Protein AF-A0A9Q0SHQ9-F1 (afdb_monomer_lite)

Structure (mmCIF, N/CA/C/O backbone):
data_AF-A0A9Q0SHQ9-F1
#
_entry.id   AF-A0A9Q0SHQ9-F1
#
loop_
_atom_site.group_PDB
_atom_site.id
_atom_site.type_symbol
_atom_site.label_atom_id
_atom_site.label_alt_id
_atom_site.label_comp_id
_atom_site.label_asym_id
_atom_site.label_entity_id
_atom_site.label_seq_id
_atom_site.pdbx_PDB_ins_code
_atom_site.Cartn_x
_atom_site.Cartn_y
_atom_site.Cartn_z
_atom_site.occupancy
_atom_site.B_iso_or_equiv
_atom_site.auth_seq_id
_atom_site.auth_comp_id
_atom_site.auth_asym_id
_atom_site.auth_atom_id
_atom_site.pdbx_PDB_model_num
ATOM 1 N N . MET A 1 1 ? -1.052 -16.661 -34.663 1.00 42.47 1 MET A N 1
ATOM 2 C CA . MET A 1 1 ? 0.043 -17.314 -33.917 1.00 42.47 1 MET A CA 1
ATOM 3 C C . MET A 1 1 ? 1.342 -16.756 -34.485 1.00 42.47 1 MET A C 1
ATOM 5 O O . MET A 1 1 ? 1.821 -17.256 -35.489 1.00 42.47 1 MET A O 1
ATOM 9 N N . TRP A 1 2 ? 1.817 -15.625 -33.961 1.00 35.19 2 TRP A N 1
ATOM 10 C CA . TRP A 1 2 ? 3.004 -14.950 -34.497 1.00 35.19 2 TRP A CA 1
ATOM 11 C C . TRP A 1 2 ? 4.213 -15.371 -33.668 1.00 35.19 2 TRP A C 1
ATOM 13 O O . TRP A 1 2 ? 4.346 -14.979 -32.512 1.00 35.19 2 TRP A O 1
ATOM 23 N N . TRP A 1 3 ? 5.040 -16.235 -34.251 1.00 45.34 3 TRP A N 1
ATOM 24 C CA . TRP A 1 3 ? 6.359 -16.566 -33.733 1.00 45.34 3 TRP A CA 1
ATOM 25 C C . TRP A 1 3 ? 7.258 -15.348 -33.944 1.00 45.34 3 TRP A C 1
ATOM 27 O O . TRP A 1 3 ? 7.471 -14.916 -35.074 1.00 45.34 3 TRP A O 1
ATOM 37 N N . ILE A 1 4 ? 7.760 -14.767 -32.860 1.00 57.69 4 ILE A N 1
ATOM 38 C CA . ILE A 1 4 ? 8.858 -13.802 -32.925 1.00 57.69 4 ILE A CA 1
ATOM 39 C C . ILE A 1 4 ? 10.129 -14.568 -33.298 1.00 57.69 4 ILE A C 1
ATOM 41 O O . ILE A 1 4 ? 10.722 -15.245 -32.461 1.00 57.69 4 ILE A O 1
ATOM 45 N N . SER A 1 5 ? 10.522 -14.482 -34.569 1.00 51.66 5 SER A N 1
ATOM 46 C CA . SER A 1 5 ? 11.862 -14.855 -35.018 1.00 51.66 5 SER A CA 1
ATOM 47 C C . SER A 1 5 ? 12.892 -14.025 -34.252 1.00 51.66 5 SER A C 1
ATOM 49 O O . SER A 1 5 ? 12.899 -12.797 -34.353 1.00 51.66 5 SER A O 1
ATOM 51 N N . LEU A 1 6 ? 13.773 -14.691 -33.502 1.00 49.12 6 LEU A N 1
ATOM 52 C CA . LEU A 1 6 ? 15.046 -14.119 -33.066 1.00 49.12 6 LEU A CA 1
ATOM 53 C C . LEU A 1 6 ? 15.976 -14.047 -34.286 1.00 49.12 6 LEU A C 1
ATOM 55 O O . LEU A 1 6 ? 16.876 -14.867 -34.439 1.00 49.12 6 LEU A O 1
ATOM 59 N N . ASP A 1 7 ? 15.731 -13.092 -35.179 1.00 48.56 7 ASP A N 1
ATOM 60 C CA . ASP A 1 7 ? 16.744 -12.685 -36.149 1.00 48.56 7 ASP A CA 1
ATOM 61 C C . ASP A 1 7 ? 17.683 -11.665 -35.482 1.00 48.56 7 ASP A C 1
ATOM 63 O O . ASP A 1 7 ? 17.258 -10.846 -34.661 1.00 48.56 7 ASP A O 1
ATOM 67 N N . SER A 1 8 ? 18.980 -11.771 -35.76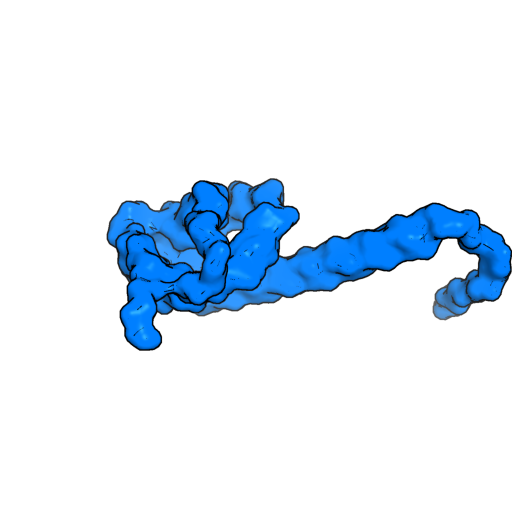4 1.00 50.03 8 SER A N 1
ATOM 68 C CA . SER A 1 8 ? 20.110 -11.250 -34.981 1.00 50.03 8 SER A CA 1
ATOM 69 C C . SER A 1 8 ? 20.325 -9.733 -35.065 1.00 50.03 8 SER A C 1
ATOM 71 O O . SER A 1 8 ? 21.462 -9.264 -35.093 1.00 50.03 8 SER A O 1
ATOM 73 N N . THR A 1 9 ? 19.253 -8.945 -35.090 1.00 60.59 9 THR A N 1
ATOM 74 C CA . THR A 1 9 ? 19.313 -7.488 -35.271 1.00 60.59 9 THR A CA 1
ATOM 75 C C . THR A 1 9 ? 18.601 -6.761 -34.132 1.00 60.59 9 THR A C 1
ATOM 77 O O . THR A 1 9 ? 17.826 -5.833 -34.342 1.00 60.59 9 THR A O 1
ATOM 80 N N . PHE A 1 10 ? 18.846 -7.175 -32.889 1.00 54.88 10 PHE A N 1
ATOM 81 C CA . PHE A 1 10 ? 18.519 -6.337 -31.737 1.00 54.88 10 PHE A CA 1
ATOM 82 C C . PHE A 1 10 ? 19.748 -5.482 -31.394 1.00 54.88 10 PHE A C 1
ATOM 84 O O . PHE A 1 10 ? 20.768 -6.041 -30.988 1.00 54.88 10 PHE A O 1
ATOM 91 N N . PRO A 1 11 ? 19.696 -4.142 -31.552 1.00 58.75 11 PRO A N 1
ATOM 92 C CA . PRO A 1 11 ? 20.787 -3.275 -31.135 1.00 58.75 11 PRO A CA 1
ATOM 93 C C . PRO A 1 11 ? 21.108 -3.498 -29.650 1.00 58.75 11 PRO A C 1
ATOM 95 O O . PRO A 1 11 ? 20.192 -3.754 -28.860 1.00 58.75 11 PRO A O 1
ATOM 98 N N . PRO A 1 12 ? 22.379 -3.349 -29.233 1.00 60.31 12 PRO A N 1
ATOM 99 C CA . PRO A 1 12 ? 22.854 -3.721 -27.894 1.00 60.31 12 PRO A CA 1
ATOM 100 C C . PRO A 1 12 ? 22.143 -2.993 -26.737 1.00 60.31 12 PRO A C 1
ATOM 102 O O . PRO A 1 12 ? 22.243 -3.417 -25.590 1.00 60.31 12 PRO A O 1
ATOM 105 N N . LEU A 1 13 ? 21.385 -1.930 -27.027 1.00 57.50 13 LEU A N 1
ATOM 106 C CA . LEU A 1 13 ? 20.595 -1.163 -26.059 1.00 57.50 13 LEU A CA 1
ATOM 107 C C . LEU A 1 13 ? 19.154 -1.673 -25.872 1.00 57.50 13 LEU A C 1
ATOM 109 O O . LEU A 1 13 ? 18.532 -1.363 -24.857 1.00 57.50 13 LEU A O 1
ATOM 113 N N . ILE A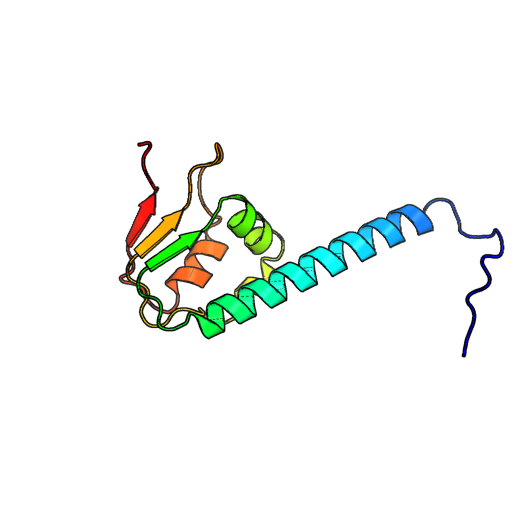 1 14 ? 18.614 -2.479 -26.795 1.00 66.75 14 ILE A N 1
ATOM 114 C CA . ILE A 1 14 ? 17.232 -2.974 -26.681 1.00 66.75 14 ILE A CA 1
ATOM 115 C C . ILE A 1 14 ? 17.121 -4.050 -25.601 1.00 66.75 14 ILE A C 1
ATOM 117 O O . ILE A 1 14 ? 16.181 -4.016 -24.814 1.00 66.75 14 ILE A O 1
ATOM 121 N N . LEU A 1 15 ? 18.096 -4.957 -25.491 1.00 62.47 15 LEU A N 1
ATOM 122 C CA . LEU A 1 15 ? 18.122 -5.975 -24.434 1.00 62.47 15 LEU A CA 1
ATOM 123 C C . LEU A 1 15 ? 18.102 -5.391 -23.008 1.00 62.47 15 LEU A C 1
ATOM 125 O O . LEU A 1 15 ? 17.240 -5.803 -22.229 1.00 62.47 15 LEU A O 1
ATOM 129 N N . PRO A 1 16 ? 18.968 -4.429 -22.630 1.00 65.44 16 PRO A N 1
ATOM 130 C CA . PRO A 1 16 ? 18.913 -3.833 -21.298 1.00 65.44 16 PRO A CA 1
ATOM 131 C C . PRO A 1 16 ? 17.632 -3.022 -21.077 1.00 65.44 16 PRO A C 1
ATOM 133 O O . PRO A 1 16 ? 17.076 -3.079 -19.983 1.00 65.44 16 PRO A O 1
ATOM 136 N N . MET A 1 17 ? 17.099 -2.340 -22.100 1.00 61.47 17 MET A N 1
ATOM 137 C CA . MET A 1 17 ? 15.790 -1.680 -22.004 1.00 61.47 17 MET A CA 1
ATOM 138 C C . MET A 1 17 ? 14.651 -2.680 -21.774 1.00 61.47 17 MET A C 1
ATOM 140 O O . MET A 1 17 ? 13.776 -2.428 -20.949 1.00 61.47 17 MET A O 1
ATOM 144 N N . PHE A 1 18 ? 14.674 -3.829 -22.450 1.00 59.50 18 PHE A N 1
ATOM 145 C CA . PHE A 1 18 ? 13.661 -4.871 -22.314 1.00 59.50 18 PHE A CA 1
ATOM 146 C C . PHE A 1 18 ? 13.751 -5.571 -20.953 1.00 59.50 18 PHE A C 1
ATOM 148 O O . PHE A 1 18 ? 12.739 -5.744 -20.279 1.00 59.50 18 PHE A O 1
ATOM 155 N N . MET A 1 19 ? 14.961 -5.887 -20.481 1.00 63.06 19 MET A N 1
ATOM 156 C CA . MET A 1 19 ? 15.193 -6.418 -19.131 1.00 63.06 19 MET A CA 1
ATOM 157 C C . MET A 1 19 ? 14.769 -5.417 -18.047 1.00 63.06 19 MET A C 1
ATOM 159 O O . MET A 1 19 ? 14.123 -5.783 -17.059 1.00 63.06 19 MET A O 1
ATOM 163 N N . PHE A 1 20 ? 15.060 -4.130 -18.247 1.00 62.56 20 PHE A N 1
ATOM 164 C CA . PHE A 1 20 ? 14.614 -3.062 -17.357 1.00 62.56 20 PHE A CA 1
ATOM 165 C C . PHE A 1 20 ? 13.084 -2.915 -17.363 1.00 62.56 20 PHE A C 1
ATOM 167 O O . PHE A 1 20 ? 12.473 -2.801 -16.300 1.00 62.56 20 PHE A O 1
ATOM 174 N N . ALA A 1 21 ? 12.440 -3.002 -18.528 1.00 61.22 21 ALA A N 1
ATOM 175 C CA . ALA A 1 21 ? 10.986 -2.981 -18.647 1.00 61.22 21 ALA A CA 1
ATOM 176 C C . ALA A 1 21 ? 10.337 -4.195 -17.959 1.00 61.22 21 ALA A C 1
ATOM 178 O O . ALA A 1 21 ? 9.449 -4.015 -17.130 1.00 61.22 21 ALA A O 1
ATOM 179 N N . LEU A 1 22 ? 10.829 -5.415 -18.202 1.00 62.06 22 LEU A N 1
ATOM 180 C CA . LEU A 1 22 ? 10.331 -6.640 -17.562 1.00 62.06 22 LEU A CA 1
ATOM 181 C C . LEU A 1 22 ? 10.490 -6.612 -16.034 1.00 62.06 22 LEU A C 1
ATOM 183 O O . LEU A 1 22 ? 9.606 -7.070 -15.308 1.00 62.06 22 LEU A O 1
ATOM 187 N N . SER A 1 23 ? 11.596 -6.058 -15.525 1.00 64.38 23 SER A N 1
ATOM 188 C CA . SER A 1 23 ? 11.805 -5.904 -14.077 1.00 64.38 23 SER A CA 1
ATOM 189 C C . SER A 1 23 ? 10.885 -4.848 -13.452 1.00 64.38 23 SER A C 1
ATOM 191 O O . SER A 1 23 ? 10.444 -5.015 -12.312 1.00 64.38 23 SER A O 1
ATOM 193 N N . LYS A 1 24 ? 10.532 -3.782 -14.185 1.00 67.69 24 LYS A N 1
ATOM 194 C CA . LYS A 1 24 ? 9.475 -2.846 -13.773 1.00 67.69 24 LYS A CA 1
ATOM 195 C C . LYS A 1 24 ? 8.101 -3.514 -13.764 1.00 67.69 24 LYS A C 1
ATOM 197 O O . LYS A 1 24 ? 7.376 -3.339 -12.789 1.00 67.69 24 LYS A O 1
ATOM 202 N N . THR A 1 25 ? 7.763 -4.297 -14.790 1.00 72.56 25 THR A N 1
ATOM 203 C CA . THR A 1 25 ? 6.473 -4.999 -14.883 1.00 72.56 25 THR A CA 1
ATOM 204 C C . THR A 1 25 ? 6.280 -5.972 -13.724 1.00 72.56 25 THR A C 1
ATOM 206 O O . THR A 1 25 ? 5.273 -5.880 -13.030 1.00 72.56 25 THR A O 1
ATOM 209 N N . ARG A 1 26 ? 7.284 -6.807 -13.414 1.00 74.50 26 ARG A N 1
ATOM 210 C CA . ARG A 1 26 ? 7.217 -7.721 -12.259 1.00 74.50 26 ARG A CA 1
ATOM 211 C C . ARG A 1 26 ? 7.025 -6.987 -10.933 1.00 74.50 26 ARG A C 1
ATOM 213 O O . ARG A 1 26 ? 6.197 -7.385 -10.122 1.00 74.50 26 ARG A O 1
ATOM 220 N N . ARG A 1 27 ? 7.750 -5.885 -10.707 1.00 72.88 27 ARG A N 1
ATOM 221 C CA . ARG A 1 27 ? 7.576 -5.077 -9.486 1.00 72.88 27 ARG A CA 1
ATOM 222 C C . ARG A 1 27 ? 6.197 -4.425 -9.409 1.00 72.88 27 ARG A C 1
ATOM 224 O O . ARG A 1 27 ? 5.645 -4.325 -8.319 1.00 72.88 27 ARG A O 1
ATOM 231 N N . LYS A 1 28 ? 5.628 -4.025 -10.549 1.00 80.81 28 LYS A N 1
ATOM 232 C CA . LYS A 1 28 ? 4.267 -3.485 -10.629 1.00 80.81 28 LYS A CA 1
ATOM 233 C C . LYS A 1 28 ? 3.212 -4.548 -10.306 1.00 80.81 28 LYS A C 1
ATOM 235 O O . LYS A 1 28 ? 2.256 -4.241 -9.606 1.00 80.81 28 LYS A O 1
ATOM 240 N N . GLU A 1 29 ? 3.383 -5.784 -10.767 1.00 82.56 29 GLU A N 1
ATOM 241 C CA . GLU A 1 29 ? 2.490 -6.901 -10.421 1.00 82.56 29 GLU A CA 1
ATOM 242 C C . GLU A 1 29 ? 2.527 -7.211 -8.922 1.00 82.56 29 GLU A C 1
ATOM 244 O O . GLU A 1 29 ? 1.475 -7.316 -8.294 1.00 82.56 29 GLU A O 1
ATOM 249 N N . VAL A 1 30 ? 3.727 -7.273 -8.330 1.00 81.19 30 VAL A N 1
ATOM 250 C CA . VAL A 1 30 ? 3.891 -7.442 -6.877 1.00 81.19 30 VAL A CA 1
ATOM 251 C C . VAL A 1 30 ? 3.216 -6.298 -6.128 1.00 81.19 30 VAL A C 1
ATOM 253 O O . VAL A 1 30 ? 2.460 -6.553 -5.197 1.00 81.19 30 VAL A O 1
ATOM 256 N N . TYR A 1 31 ? 3.429 -5.053 -6.563 1.00 84.31 31 TYR A N 1
ATOM 257 C CA . TYR A 1 31 ? 2.783 -3.873 -5.990 1.00 84.31 31 TYR A CA 1
ATOM 258 C C . TYR A 1 31 ? 1.250 -3.988 -6.025 1.00 84.31 31 TYR A C 1
ATOM 260 O O . TYR A 1 31 ? 0.606 -3.865 -4.988 1.00 84.31 31 TYR A O 1
ATOM 268 N N . LEU A 1 32 ? 0.658 -4.292 -7.185 1.00 84.19 32 LEU A N 1
ATOM 269 C CA . LEU A 1 32 ? -0.796 -4.435 -7.331 1.00 84.19 32 LEU A CA 1
ATOM 270 C C . LEU A 1 32 ? -1.356 -5.575 -6.472 1.00 84.19 32 LEU A C 1
ATOM 272 O O . LEU A 1 32 ? -2.400 -5.411 -5.840 1.00 84.19 32 LEU A O 1
ATOM 276 N N . GLY A 1 33 ? -0.652 -6.709 -6.407 1.00 86.25 33 GLY A N 1
ATOM 277 C CA . GLY A 1 33 ? -1.013 -7.819 -5.527 1.00 86.25 33 GLY A CA 1
ATOM 278 C C . GLY A 1 33 ? -1.018 -7.408 -4.055 1.00 86.25 33 GLY A C 1
ATOM 279 O O . GLY A 1 33 ? -1.938 -7.757 -3.315 1.00 86.25 33 GLY A O 1
ATOM 280 N N . LEU A 1 34 ? -0.044 -6.594 -3.649 1.00 84.31 34 LEU A N 1
ATOM 281 C CA . LEU A 1 34 ? 0.078 -6.082 -2.289 1.00 84.31 34 LEU A CA 1
ATOM 282 C C . LEU A 1 34 ? -1.061 -5.117 -1.929 1.00 84.31 34 LEU A C 1
ATOM 284 O O . LEU A 1 34 ? -1.667 -5.243 -0.867 1.00 84.31 34 LEU A O 1
ATOM 288 N N . ILE A 1 35 ? -1.412 -4.207 -2.841 1.00 84.50 35 ILE A N 1
ATOM 289 C CA . ILE A 1 35 ? -2.562 -3.303 -2.687 1.00 84.50 35 ILE A CA 1
ATOM 290 C C . ILE A 1 35 ? -3.861 -4.104 -2.562 1.00 84.50 35 ILE A C 1
ATOM 292 O O . ILE A 1 35 ? -4.679 -3.824 -1.686 1.00 84.50 35 ILE A O 1
ATOM 296 N N . ASN A 1 36 ? -4.048 -5.130 -3.395 1.00 85.56 36 ASN A N 1
ATOM 297 C CA . ASN A 1 36 ? -5.234 -5.980 -3.333 1.00 85.56 36 ASN A CA 1
ATOM 298 C C . ASN A 1 36 ? -5.317 -6.756 -2.006 1.00 85.56 36 ASN A C 1
ATOM 300 O O . ASN A 1 36 ? -6.381 -6.832 -1.392 1.00 85.56 36 ASN A O 1
ATOM 304 N N . MET A 1 37 ? -4.182 -7.264 -1.515 1.00 85.44 37 MET A N 1
ATOM 305 C CA . MET A 1 37 ? -4.090 -7.885 -0.194 1.00 85.44 37 MET A CA 1
ATOM 306 C C . MET A 1 37 ? -4.462 -6.894 0.917 1.00 85.44 37 MET A C 1
ATOM 308 O O . MET A 1 37 ? -5.251 -7.238 1.793 1.00 85.44 37 MET A O 1
ATOM 312 N N . PHE A 1 38 ? -3.972 -5.652 0.871 1.00 85.00 38 PHE A N 1
ATOM 313 C CA . PHE A 1 38 ? -4.340 -4.627 1.853 1.00 85.00 38 PHE A CA 1
ATOM 314 C C . PHE A 1 38 ? -5.822 -4.260 1.806 1.00 85.00 38 PHE A C 1
ATOM 316 O O . PHE A 1 38 ? -6.438 -4.133 2.861 1.00 85.00 38 PHE A O 1
ATOM 323 N N . LYS A 1 39 ? -6.419 -4.159 0.612 1.00 84.00 39 LYS A N 1
ATOM 324 C CA . LYS A 1 39 ? -7.870 -3.964 0.452 1.00 84.00 39 LYS A CA 1
ATOM 325 C C . LYS A 1 39 ? -8.657 -5.109 1.098 1.00 84.00 39 LYS A C 1
ATOM 327 O O . LYS A 1 39 ? -9.618 -4.856 1.823 1.00 84.00 39 LYS A O 1
ATOM 332 N N . GLY A 1 40 ? -8.220 -6.355 0.902 1.00 82.69 40 GLY A N 1
ATOM 333 C CA . GLY A 1 40 ? -8.789 -7.525 1.582 1.00 82.69 40 GLY A CA 1
ATOM 334 C C . GLY A 1 40 ? -8.632 -7.470 3.108 1.00 82.69 40 GLY A C 1
ATOM 335 O O . GLY A 1 40 ? -9.532 -7.861 3.847 1.00 82.69 40 GLY A O 1
ATOM 336 N N . LEU A 1 41 ? -7.523 -6.904 3.585 1.00 82.38 41 LEU A N 1
ATOM 337 C CA . LEU A 1 41 ? -7.230 -6.662 4.998 1.00 82.38 41 LEU A CA 1
ATOM 338 C C . LEU A 1 41 ? -7.820 -5.346 5.530 1.00 82.38 41 LEU A C 1
ATOM 340 O O . LEU A 1 41 ? -7.442 -4.918 6.616 1.00 82.38 41 LEU A O 1
ATOM 344 N N . GLY A 1 42 ? -8.760 -4.698 4.837 1.00 81.44 42 GLY A N 1
ATOM 345 C CA . GLY A 1 42 ? -9.222 -3.354 5.208 1.00 81.44 42 GLY A CA 1
ATOM 346 C C . GLY A 1 42 ? -9.863 -3.223 6.601 1.00 81.44 42 GLY A C 1
ATOM 347 O O . GLY A 1 42 ? -9.971 -2.116 7.130 1.00 81.44 42 GLY A O 1
ATOM 348 N N . ASN A 1 43 ? -10.244 -4.342 7.227 1.00 81.88 43 ASN A N 1
ATOM 349 C CA . ASN A 1 43 ? -10.740 -4.409 8.609 1.00 81.88 43 ASN A CA 1
ATOM 350 C C . ASN A 1 43 ? -9.660 -4.757 9.652 1.00 81.88 43 ASN A C 1
ATOM 352 O O . ASN A 1 43 ? -9.982 -4.891 10.836 1.00 81.88 43 ASN A O 1
ATOM 356 N N . ALA A 1 44 ? -8.405 -4.934 9.237 1.00 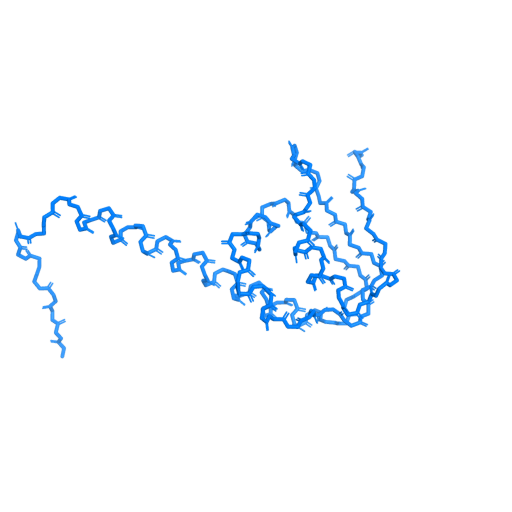80.88 44 ALA A N 1
ATOM 357 C CA . ALA A 1 44 ? -7.295 -5.217 10.134 1.00 80.88 44 ALA A CA 1
ATOM 358 C C . ALA A 1 44 ? -7.075 -4.046 11.100 1.00 80.88 44 ALA A C 1
ATOM 360 O O . ALA A 1 44 ? -7.105 -2.879 10.711 1.00 80.88 44 ALA A O 1
ATOM 361 N N . GLN A 1 45 ? -6.856 -4.376 12.373 1.00 80.56 45 GLN A N 1
ATOM 362 C CA . GLN A 1 45 ? -6.579 -3.391 13.424 1.00 80.56 45 GLN A CA 1
ATOM 363 C C . GLN A 1 45 ? -5.080 -3.194 13.654 1.00 80.56 45 GLN A C 1
ATOM 365 O O . GLN A 1 45 ? -4.665 -2.135 14.114 1.00 80.56 45 GLN A O 1
ATOM 370 N N . SER A 1 46 ? -4.272 -4.202 13.334 1.00 78.69 46 SER A N 1
ATOM 371 C CA . SER A 1 46 ? -2.819 -4.143 13.430 1.00 78.69 46 SER A CA 1
ATOM 372 C C . SER A 1 46 ? -2.213 -4.771 12.186 1.00 78.69 46 SER A C 1
ATOM 374 O O . SER A 1 46 ? -2.655 -5.842 11.760 1.00 78.69 46 SER A O 1
ATOM 376 N N . VAL A 1 47 ? -1.233 -4.097 11.593 1.00 78.19 47 VAL A N 1
ATOM 377 C CA . VAL A 1 47 ? -0.487 -4.606 10.442 1.00 78.19 47 VAL A CA 1
ATOM 378 C C . VAL A 1 47 ? 0.994 -4.436 10.716 1.00 78.19 47 VAL A C 1
ATOM 380 O O . VAL A 1 47 ? 1.457 -3.342 11.035 1.00 78.19 47 VAL A O 1
ATOM 383 N N . LYS A 1 48 ? 1.738 -5.531 10.563 1.00 81.88 48 LYS A N 1
ATOM 384 C CA . LYS A 1 48 ? 3.196 -5.527 10.602 1.00 81.88 48 LYS A CA 1
ATOM 385 C C . LYS A 1 48 ? 3.728 -5.572 9.174 1.00 81.88 48 LYS A C 1
ATOM 387 O O . LYS A 1 48 ? 3.437 -6.511 8.437 1.00 81.88 48 LYS A O 1
ATOM 392 N N . LEU A 1 49 ? 4.480 -4.551 8.783 1.00 78.94 49 LEU A N 1
ATOM 393 C CA . LEU A 1 49 ? 5.088 -4.421 7.465 1.00 78.94 49 LEU A CA 1
ATOM 394 C C . LEU A 1 49 ? 6.596 -4.588 7.558 1.00 78.94 49 LEU A C 1
ATOM 396 O O . LEU A 1 49 ? 7.240 -4.053 8.457 1.00 78.94 49 LEU A O 1
ATOM 400 N N . HIS A 1 50 ? 7.155 -5.315 6.598 1.00 80.50 50 HIS A N 1
ATOM 401 C CA . HIS A 1 50 ? 8.595 -5.461 6.458 1.00 80.50 50 HIS A CA 1
ATOM 402 C C . HIS A 1 50 ? 9.199 -4.255 5.727 1.00 80.50 50 HIS A C 1
ATOM 404 O O . HIS A 1 50 ? 8.519 -3.621 4.913 1.00 80.50 50 HIS A O 1
ATOM 410 N N . SER A 1 51 ? 10.481 -3.969 5.961 1.00 74.94 51 SER A N 1
ATOM 411 C CA . SER A 1 51 ? 11.200 -2.876 5.288 1.00 74.94 51 SER A CA 1
ATOM 412 C C . SER A 1 51 ? 11.114 -2.998 3.757 1.00 74.94 51 SER A C 1
ATOM 414 O O . SER A 1 51 ? 10.786 -2.044 3.056 1.00 74.94 51 SER A O 1
ATOM 416 N N . GLN A 1 52 ? 11.283 -4.218 3.242 1.00 78.00 52 GLN A N 1
ATOM 417 C CA . GLN A 1 52 ? 11.204 -4.544 1.819 1.00 78.00 52 GLN A CA 1
ATOM 418 C C . GLN A 1 52 ? 9.820 -4.243 1.238 1.00 78.00 52 GLN A C 1
ATOM 420 O O . GLN A 1 52 ? 9.703 -3.757 0.115 1.00 78.00 52 GLN A O 1
ATOM 425 N N . THR A 1 53 ? 8.760 -4.498 2.007 1.00 78.75 53 THR A N 1
ATOM 426 C CA . THR A 1 53 ? 7.392 -4.173 1.601 1.00 78.75 53 THR A CA 1
ATOM 427 C C . THR A 1 53 ? 7.250 -2.666 1.418 1.00 78.75 53 THR A C 1
ATOM 429 O O . THR A 1 53 ? 6.748 -2.205 0.397 1.00 78.75 53 THR A O 1
ATOM 432 N N . ILE A 1 54 ? 7.765 -1.889 2.368 1.00 80.06 54 ILE A N 1
ATOM 433 C CA . ILE A 1 54 ? 7.741 -0.426 2.328 1.00 80.06 54 ILE A CA 1
ATOM 434 C C . ILE A 1 54 ? 8.557 0.115 1.148 1.00 80.06 54 ILE A C 1
ATOM 436 O O . ILE A 1 54 ? 8.105 1.044 0.482 1.00 80.06 54 ILE A O 1
ATOM 440 N N . GLU A 1 55 ? 9.707 -0.484 0.829 1.00 80.88 55 GLU A N 1
ATOM 441 C CA . GLU A 1 55 ? 10.499 -0.121 -0.354 1.00 80.88 55 GLU A CA 1
ATOM 442 C C . GLU A 1 55 ? 9.741 -0.371 -1.667 1.00 80.88 55 GLU A C 1
ATOM 444 O O . GLU A 1 55 ? 9.801 0.446 -2.591 1.00 80.88 55 GLU A O 1
ATOM 449 N N . VAL A 1 56 ? 8.992 -1.476 -1.759 1.00 81.06 56 VAL A N 1
ATOM 450 C CA . VAL A 1 56 ? 8.157 -1.775 -2.933 1.00 81.06 56 VAL A CA 1
ATOM 451 C C . VAL A 1 56 ? 7.018 -0.764 -3.066 1.00 81.06 56 VAL A C 1
ATOM 453 O O . VAL A 1 56 ? 6.784 -0.277 -4.173 1.00 81.06 56 VAL A O 1
ATOM 456 N N . LEU A 1 57 ? 6.349 -0.395 -1.967 1.00 79.94 57 LEU A N 1
ATOM 457 C CA . LEU A 1 57 ? 5.335 0.667 -1.991 1.00 79.94 57 LEU A CA 1
ATOM 458 C C . LEU A 1 57 ? 5.940 2.024 -2.384 1.00 79.94 57 LEU A C 1
ATOM 460 O O . LEU A 1 57 ? 5.378 2.725 -3.224 1.00 79.94 57 LEU A O 1
ATOM 464 N N . GLY A 1 58 ? 7.104 2.367 -1.827 1.00 80.56 58 GLY A N 1
ATOM 465 C CA . GLY A 1 58 ? 7.802 3.622 -2.106 1.00 80.56 58 GLY A CA 1
ATOM 466 C C . GLY A 1 58 ? 8.406 3.713 -3.510 1.00 80.56 58 GLY A C 1
ATOM 467 O O . GLY A 1 58 ? 8.734 4.800 -3.977 1.00 80.56 58 GLY A O 1
ATOM 468 N N . SER A 1 59 ? 8.523 2.591 -4.224 1.00 81.00 59 SER A N 1
ATOM 469 C CA . SER A 1 59 ? 9.017 2.563 -5.607 1.00 81.00 59 SER A CA 1
ATOM 470 C C . SER A 1 59 ? 8.011 3.122 -6.624 1.00 81.00 59 SER A C 1
ATOM 472 O O . SER A 1 59 ? 8.396 3.417 -7.758 1.00 81.00 59 SER A O 1
ATOM 474 N N . PHE A 1 60 ? 6.733 3.263 -6.248 1.00 80.75 60 PHE A N 1
ATOM 475 C CA . PHE A 1 60 ? 5.658 3.725 -7.133 1.00 80.75 60 PHE A CA 1
ATOM 476 C C . PHE A 1 60 ? 4.788 4.814 -6.477 1.00 80.75 60 PHE A C 1
ATOM 478 O O . PHE A 1 60 ? 3.581 4.616 -6.317 1.00 80.75 60 PHE A O 1
ATOM 485 N N . PRO A 1 61 ? 5.357 5.989 -6.141 1.00 75.50 61 PRO A N 1
ATOM 486 C CA . PRO A 1 61 ? 4.628 7.045 -5.434 1.00 75.50 61 PRO A CA 1
ATOM 487 C C . PRO A 1 61 ? 3.388 7.515 -6.207 1.00 75.50 61 PRO A C 1
ATOM 489 O O . PRO A 1 61 ? 2.315 7.625 -5.630 1.00 75.50 61 PRO A O 1
ATOM 492 N N . GLY A 1 62 ? 3.487 7.658 -7.534 1.00 79.50 62 GLY A N 1
ATOM 493 C CA . GLY A 1 62 ? 2.355 8.096 -8.361 1.00 79.50 62 GLY A CA 1
ATOM 494 C C . GLY A 1 62 ? 1.196 7.094 -8.461 1.00 79.50 62 GLY A C 1
ATOM 495 O O . GLY A 1 62 ? 0.078 7.505 -8.740 1.00 79.50 62 GLY A O 1
ATOM 496 N N . LEU A 1 63 ? 1.434 5.793 -8.234 1.00 77.94 63 LEU A N 1
ATOM 497 C CA . LEU A 1 63 ? 0.343 4.809 -8.130 1.00 77.94 63 LEU A CA 1
ATOM 498 C C . LEU A 1 63 ? -0.271 4.819 -6.731 1.00 77.94 63 LEU A C 1
ATOM 500 O O . LEU A 1 63 ? -1.472 4.626 -6.582 1.00 77.94 63 LEU A O 1
ATOM 504 N N . LEU A 1 64 ? 0.562 5.063 -5.720 1.00 80.12 64 LEU A N 1
ATOM 505 C CA . LEU A 1 64 ? 0.153 5.062 -4.326 1.00 80.12 64 LEU A CA 1
ATOM 506 C C . LEU A 1 64 ? -0.736 6.260 -3.986 1.00 80.12 64 LEU A C 1
ATOM 508 O O . LEU A 1 64 ? -1.727 6.102 -3.288 1.00 80.12 64 LEU A O 1
ATOM 512 N N . GLU A 1 65 ? -0.409 7.438 -4.516 1.00 77.06 65 GLU A N 1
ATOM 513 C CA . GLU A 1 65 ? -1.191 8.667 -4.325 1.00 77.06 65 GLU A CA 1
ATOM 514 C C . GLU A 1 65 ? -2.592 8.596 -4.953 1.00 77.06 65 GLU A C 1
ATOM 516 O O . GLU A 1 65 ? -3.499 9.301 -4.517 1.00 77.06 65 GLU A O 1
ATOM 521 N N . GLN A 1 66 ? -2.780 7.748 -5.968 1.00 79.38 66 GLN A N 1
ATOM 522 C CA . GLN A 1 66 ? -4.072 7.548 -6.632 1.00 79.38 66 GLN A CA 1
ATOM 523 C C . GLN A 1 66 ? -4.961 6.526 -5.918 1.00 79.38 66 GLN A C 1
ATOM 525 O O . GLN A 1 66 ? -6.166 6.480 -6.170 1.00 79.38 66 GLN A O 1
ATOM 530 N N . GLU A 1 67 ? -4.386 5.689 -5.056 1.00 79.12 67 GLU A N 1
ATOM 531 C CA . GLU A 1 67 ? -5.119 4.637 -4.366 1.00 79.12 67 GLU A CA 1
ATOM 532 C C . GLU A 1 67 ? -5.630 5.135 -3.004 1.00 79.12 67 GLU A C 1
ATOM 534 O O . GLU A 1 67 ? -4.862 5.677 -2.204 1.00 79.12 67 GLU A O 1
ATOM 539 N N . PRO A 1 68 ? -6.929 4.959 -2.694 1.00 77.50 68 PRO A N 1
ATOM 540 C CA . PRO A 1 68 ? -7.453 5.284 -1.377 1.00 77.50 68 PRO A CA 1
ATOM 541 C C . PRO A 1 68 ? -6.828 4.395 -0.300 1.00 77.50 68 PRO A C 1
ATOM 543 O O . PRO A 1 68 ? -6.499 3.231 -0.540 1.00 77.50 68 PRO A O 1
ATOM 546 N N . SER A 1 69 ? -6.736 4.934 0.917 1.00 79.19 69 SER A N 1
ATOM 547 C CA . SER A 1 69 ? -6.204 4.192 2.058 1.00 79.19 69 SER A CA 1
ATOM 548 C C . SER A 1 69 ? -6.948 2.861 2.249 1.00 79.19 69 SER A C 1
ATOM 550 O O . SER A 1 69 ? -8.183 2.851 2.327 1.00 79.19 69 SER A O 1
ATOM 552 N N . PRO A 1 70 ? -6.230 1.726 2.321 1.00 80.44 70 PRO A N 1
ATOM 553 C CA . PRO A 1 70 ? -6.857 0.414 2.280 1.00 80.44 70 PRO A CA 1
ATOM 554 C C . PRO A 1 70 ? -7.450 0.018 3.635 1.00 80.44 70 PRO A C 1
ATOM 556 O O . PRO A 1 70 ? -8.360 -0.809 3.683 1.00 80.44 70 PRO A O 1
ATOM 559 N N . PHE A 1 71 ? -6.973 0.610 4.734 1.00 81.94 71 PHE A N 1
ATOM 560 C CA . PHE A 1 71 ? -7.380 0.253 6.087 1.00 81.94 71 PHE A CA 1
ATOM 561 C C . PHE A 1 71 ? -8.392 1.247 6.652 1.00 81.94 71 PHE A C 1
ATOM 563 O O . PHE A 1 71 ? -8.141 2.443 6.738 1.00 81.94 71 PHE A O 1
ATOM 570 N N . LYS A 1 72 ? -9.542 0.731 7.090 1.00 78.62 72 LYS A N 1
ATOM 571 C CA . LYS A 1 72 ? -10.634 1.528 7.675 1.00 78.62 72 LYS A CA 1
ATOM 572 C C . LYS A 1 72 ? -10.631 1.521 9.202 1.00 78.62 72 LYS A C 1
ATOM 574 O O . LYS A 1 72 ? -11.315 2.325 9.823 1.00 78.62 72 LYS A O 1
ATOM 579 N N . ARG A 1 73 ? -9.940 0.553 9.817 1.00 76.62 73 ARG A N 1
ATOM 580 C CA . ARG A 1 73 ? -9.944 0.314 11.275 1.00 76.62 73 ARG A CA 1
ATOM 581 C C . ARG A 1 73 ? -8.552 0.060 11.847 1.00 76.62 73 ARG A C 1
ATOM 583 O O . ARG A 1 73 ? -8.442 -0.518 12.930 1.00 76.62 73 ARG A O 1
ATOM 590 N N . LEU A 1 74 ? -7.514 0.475 11.126 1.00 77.38 74 LEU A N 1
ATOM 591 C CA . LEU A 1 74 ? -6.140 0.370 11.591 1.00 77.38 74 LEU A CA 1
ATOM 592 C C . LEU A 1 74 ? -5.983 1.163 12.890 1.00 77.38 74 LEU A C 1
ATOM 594 O O . LEU A 1 74 ? -6.468 2.285 13.011 1.00 77.38 74 LEU A O 1
ATOM 598 N N . LYS A 1 75 ? -5.330 0.554 13.871 1.00 77.56 75 LYS A N 1
ATOM 599 C CA . LYS A 1 75 ? -4.972 1.171 15.152 1.00 77.56 75 LYS A CA 1
ATOM 600 C C . LYS A 1 75 ? -3.469 1.190 15.355 1.00 77.56 75 LYS A C 1
ATOM 602 O O . LYS A 1 75 ? -2.966 2.116 15.969 1.00 77.56 75 LYS A O 1
ATOM 607 N N . SER A 1 76 ? -2.771 0.174 14.851 1.00 73.56 76 SER A N 1
ATOM 608 C CA . SER A 1 76 ? -1.320 0.075 14.953 1.00 73.56 76 SER A CA 1
ATOM 609 C C . SER A 1 76 ? -0.710 -0.338 13.620 1.00 73.56 76 SER A C 1
ATOM 611 O O . SER A 1 76 ? -1.172 -1.282 12.971 1.00 73.56 76 SER A O 1
ATOM 613 N N . VAL A 1 77 ? 0.339 0.373 13.219 1.00 75.19 77 VAL A N 1
ATOM 614 C CA . VAL A 1 77 ? 1.231 -0.047 12.137 1.00 75.19 77 VAL A CA 1
ATOM 615 C C . VAL A 1 77 ? 2.590 -0.311 12.742 1.00 75.19 77 VAL A C 1
ATOM 617 O O . VAL A 1 77 ? 3.219 0.599 13.280 1.00 75.19 77 VAL A O 1
ATOM 620 N N . GLN A 1 78 ? 3.037 -1.557 12.628 1.00 77.06 78 GLN A N 1
ATOM 621 C CA . GLN A 1 78 ? 4.376 -1.949 13.026 1.00 77.06 78 GLN A CA 1
ATOM 622 C C . GLN A 1 78 ? 5.270 -2.047 11.807 1.00 77.06 78 GLN A C 1
ATOM 624 O O . GLN A 1 78 ? 4.979 -2.790 10.873 1.00 77.06 78 GLN A O 1
ATOM 629 N N . VAL A 1 79 ? 6.380 -1.323 11.825 1.00 71.06 79 VAL A N 1
ATOM 630 C CA . VAL A 1 79 ? 7.420 -1.465 10.807 1.00 71.06 79 VAL A CA 1
ATOM 631 C C . VAL A 1 79 ? 8.520 -2.339 11.389 1.00 71.06 79 VAL A C 1
ATOM 633 O O . VAL A 1 79 ? 9.062 -2.029 12.449 1.00 71.06 79 VAL A O 1
ATOM 636 N N . ALA A 1 80 ? 8.804 -3.462 10.728 1.00 68.44 80 ALA A N 1
ATOM 637 C CA . ALA A 1 80 ? 9.896 -4.340 11.116 1.00 68.44 80 ALA A CA 1
ATOM 638 C C . ALA A 1 80 ? 11.238 -3.615 10.902 1.00 68.44 80 ALA A C 1
ATOM 640 O O . ALA A 1 80 ? 11.429 -3.004 9.843 1.00 68.44 80 ALA A O 1
ATOM 641 N N . PRO A 1 81 ? 12.155 -3.674 11.880 1.00 59.25 81 PRO A N 1
ATOM 642 C CA . PRO A 1 81 ? 13.451 -3.033 11.777 1.00 59.25 81 PRO A CA 1
ATOM 643 C C . PRO A 1 81 ? 14.366 -3.882 10.893 1.00 59.25 81 PRO A C 1
ATOM 645 O O . PRO A 1 81 ? 14.970 -4.840 11.356 1.00 59.25 81 PRO A O 1
ATOM 648 N N . ASP A 1 82 ? 14.526 -3.506 9.630 1.00 56.56 82 ASP A N 1
ATOM 649 C CA . ASP A 1 82 ? 15.777 -3.807 8.932 1.00 56.56 82 ASP A CA 1
ATOM 650 C C . ASP A 1 82 ? 16.485 -2.487 8.725 1.00 56.56 82 ASP A C 1
ATOM 652 O O . ASP A 1 82 ? 15.994 -1.717 7.914 1.00 56.56 82 ASP A O 1
ATOM 656 N N . ASN A 1 83 ? 17.573 -2.234 9.464 1.00 55.72 83 ASN A N 1
ATOM 657 C CA . ASN A 1 83 ? 18.704 -1.307 9.229 1.00 55.72 83 ASN A CA 1
ATOM 658 C C . ASN A 1 83 ? 18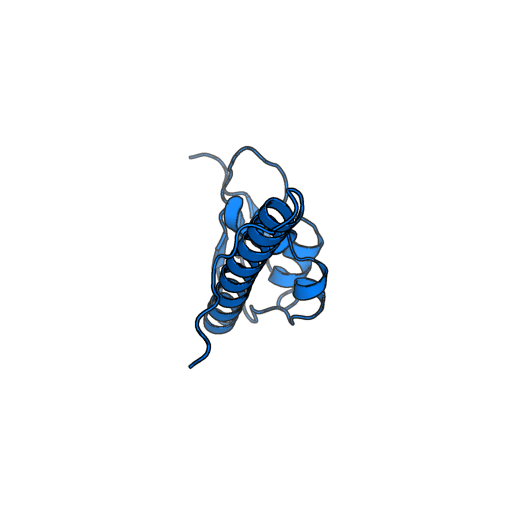.516 0.006 8.417 1.00 55.72 83 ASN A C 1
ATOM 660 O O . ASN A 1 83 ? 19.496 0.642 8.031 1.00 55.72 83 ASN A O 1
ATOM 664 N N . LYS A 1 84 ? 17.291 0.452 8.159 1.00 54.12 84 LYS A N 1
ATOM 665 C CA . LYS A 1 84 ? 16.903 1.582 7.330 1.00 54.12 84 LYS A CA 1
ATOM 666 C C . LYS A 1 84 ? 15.802 2.344 8.053 1.00 54.12 84 LYS A C 1
ATOM 668 O O . LYS A 1 84 ? 14.776 1.762 8.413 1.00 54.12 84 LYS A O 1
ATOM 673 N N . PRO A 1 85 ? 16.011 3.646 8.274 1.00 56.06 85 PRO A N 1
ATOM 674 C CA . PRO A 1 85 ? 15.079 4.449 9.025 1.00 56.06 85 PRO A CA 1
ATOM 675 C C . PRO A 1 85 ? 13.940 4.899 8.112 1.00 56.06 85 PRO A C 1
ATOM 677 O O . PRO A 1 85 ? 14.165 5.325 6.982 1.00 56.06 85 PRO A O 1
ATOM 680 N N . LEU A 1 86 ? 12.738 4.879 8.682 1.00 61.38 86 LEU A N 1
ATOM 681 C CA . LEU A 1 86 ? 11.527 5.539 8.205 1.00 61.38 86 LEU A CA 1
ATOM 682 C C . LEU A 1 86 ? 10.911 5.009 6.903 1.00 61.38 86 LEU A C 1
ATOM 684 O O . LEU A 1 86 ? 11.471 5.082 5.811 1.00 61.38 86 LEU A O 1
ATOM 688 N N . ALA A 1 87 ? 9.646 4.600 7.016 1.00 66.69 87 ALA A N 1
ATOM 689 C CA . ALA A 1 87 ? 8.791 4.520 5.848 1.00 66.69 87 ALA A CA 1
ATOM 690 C C . ALA A 1 87 ? 8.669 5.912 5.206 1.00 66.69 87 ALA A C 1
ATOM 692 O O . ALA A 1 87 ? 8.514 6.899 5.934 1.00 66.69 87 ALA A O 1
ATOM 693 N N . PRO A 1 88 ? 8.707 6.019 3.867 1.00 73.00 88 PRO A N 1
ATOM 694 C CA . PRO A 1 88 ? 8.506 7.294 3.203 1.00 73.00 88 PRO A CA 1
ATOM 695 C C . PRO A 1 88 ? 7.172 7.936 3.623 1.00 73.00 88 PRO A C 1
ATOM 697 O O . PRO A 1 88 ? 6.180 7.215 3.775 1.00 73.00 88 PRO A O 1
ATOM 700 N N . PRO A 1 89 ? 7.097 9.274 3.751 1.00 74.00 89 PRO A N 1
ATOM 701 C CA . PRO A 1 89 ? 5.890 9.957 4.220 1.00 74.00 89 PRO A CA 1
ATOM 702 C C . PRO A 1 89 ? 4.637 9.596 3.415 1.00 74.00 89 PRO A C 1
ATOM 704 O O . PRO A 1 89 ? 3.586 9.364 4.000 1.00 74.00 89 PRO A O 1
ATOM 707 N N . HIS A 1 90 ? 4.770 9.458 2.091 1.00 79.06 90 HIS A N 1
ATOM 708 C CA . HIS A 1 90 ? 3.677 9.069 1.195 1.00 79.06 90 HIS A CA 1
ATOM 709 C C . HIS A 1 90 ? 3.172 7.635 1.439 1.00 79.06 90 HIS A C 1
ATOM 711 O O . HIS A 1 90 ? 1.989 7.352 1.276 1.00 79.06 90 HIS A O 1
ATOM 717 N N . VAL A 1 91 ? 4.052 6.719 1.865 1.00 79.75 91 VAL A N 1
ATOM 718 C CA . VAL A 1 91 ? 3.651 5.359 2.260 1.00 79.75 91 VAL A CA 1
ATOM 719 C C . VAL A 1 91 ? 2.840 5.414 3.543 1.00 79.75 91 VAL A C 1
ATOM 721 O O . VAL A 1 91 ? 1.803 4.766 3.648 1.00 79.75 91 VAL A O 1
ATOM 724 N N . MET A 1 92 ? 3.272 6.229 4.501 1.00 78.44 92 MET A N 1
ATOM 725 C CA . MET A 1 92 ? 2.574 6.341 5.772 1.00 78.44 92 MET A CA 1
ATOM 726 C C . MET A 1 92 ? 1.218 7.042 5.633 1.00 78.44 92 MET A C 1
ATOM 728 O O . MET A 1 92 ? 0.241 6.589 6.224 1.00 78.44 92 MET A O 1
ATOM 732 N N . THR A 1 93 ? 1.112 8.080 4.798 1.00 81.25 93 THR A N 1
ATOM 733 C CA . THR A 1 93 ? -0.175 8.729 4.503 1.00 81.25 93 THR A CA 1
ATOM 734 C C . THR A 1 93 ? -1.142 7.787 3.793 1.00 81.25 93 THR A C 1
ATOM 736 O O . THR A 1 93 ? -2.326 7.790 4.112 1.00 81.25 93 THR A O 1
ATOM 739 N N . TYR A 1 94 ? -0.661 6.928 2.891 1.00 83.50 94 TYR A N 1
ATOM 740 C CA . TYR A 1 94 ? -1.490 5.891 2.278 1.00 83.50 94 TYR A CA 1
ATOM 741 C C . TYR A 1 94 ? -1.996 4.869 3.311 1.00 83.50 94 TYR A C 1
ATOM 743 O O . TYR A 1 94 ? -3.183 4.543 3.337 1.00 83.50 94 TYR A O 1
ATOM 751 N N . LEU A 1 95 ? -1.127 4.381 4.202 1.00 79.88 95 LEU A N 1
ATOM 752 C CA . LEU A 1 95 ? -1.494 3.381 5.213 1.00 79.88 95 LEU A CA 1
ATOM 753 C C . LEU A 1 95 ? -2.439 3.939 6.290 1.00 79.88 95 LEU A C 1
ATOM 755 O O . LEU A 1 95 ? -3.385 3.255 6.672 1.00 79.88 95 LEU A O 1
ATOM 759 N N . LEU A 1 96 ? -2.196 5.166 6.763 1.00 77.25 96 LEU A N 1
ATOM 760 C CA . LEU A 1 96 ? -2.943 5.799 7.859 1.00 77.25 96 LEU A CA 1
ATOM 761 C C . LEU A 1 96 ? -4.081 6.714 7.383 1.00 77.25 96 LEU A C 1
ATOM 763 O O . LEU A 1 96 ? -4.859 7.194 8.203 1.00 77.25 96 LEU A O 1
ATOM 767 N N . GLY A 1 97 ? -4.205 6.969 6.079 1.00 76.00 97 GLY A N 1
ATOM 768 C CA . GLY A 1 97 ? -5.173 7.927 5.535 1.00 76.00 97 GLY A CA 1
ATOM 769 C C . GLY A 1 97 ? -6.634 7.607 5.869 1.00 76.00 97 GLY A C 1
ATOM 770 O O . GLY A 1 97 ? -7.452 8.516 5.964 1.00 76.00 97 GLY A O 1
ATOM 771 N N . GLY A 1 98 ? -6.968 6.332 6.088 1.00 70.44 98 GLY A N 1
ATOM 772 C CA . GLY A 1 98 ? -8.302 5.889 6.499 1.00 70.44 98 GLY A CA 1
ATOM 773 C C . GLY A 1 98 ? -8.541 5.932 8.011 1.00 70.44 98 GLY A C 1
ATOM 774 O O . GLY A 1 98 ? -9.685 5.825 8.450 1.00 70.44 98 GLY A O 1
ATOM 775 N N . THR A 1 99 ? -7.488 6.106 8.812 1.00 66.69 99 THR A N 1
ATOM 776 C CA . THR A 1 99 ? -7.540 6.110 10.278 1.00 66.69 99 THR A CA 1
ATOM 777 C C . THR A 1 99 ? -6.492 7.069 10.853 1.00 66.69 99 THR A C 1
ATOM 779 O O . THR A 1 99 ? -5.390 6.639 11.202 1.00 66.69 99 THR A O 1
ATOM 782 N N . PRO A 1 100 ? -6.827 8.360 11.026 1.00 62.00 100 PRO A N 1
ATOM 783 C CA . PRO A 1 100 ? -5.889 9.364 11.538 1.00 62.00 100 PRO A CA 1
ATOM 784 C C . PRO A 1 100 ? -5.466 9.137 13.001 1.00 62.00 100 PRO A C 1
ATOM 786 O O . PRO A 1 100 ? -4.580 9.827 13.490 1.00 62.00 100 PRO A O 1
ATOM 789 N N . LEU A 1 101 ? -6.093 8.184 13.703 1.00 58.06 101 LEU A N 1
ATOM 790 C CA . LEU A 1 101 ? -5.804 7.838 15.099 1.00 58.06 101 LEU A CA 1
ATOM 791 C C . LEU A 1 101 ? -4.835 6.650 15.255 1.00 58.06 101 LEU A C 1
ATOM 793 O O . LEU A 1 101 ? -4.627 6.179 16.368 1.00 58.06 101 LEU A O 1
ATOM 797 N N . ALA A 1 102 ? -4.326 6.094 14.155 1.00 59.44 102 ALA A N 1
ATOM 798 C CA . ALA A 1 102 ? -3.473 4.916 14.205 1.00 59.44 102 ALA A CA 1
ATOM 799 C C . ALA A 1 102 ? -2.047 5.277 14.653 1.00 59.44 102 ALA A C 1
ATOM 801 O O . ALA A 1 102 ? -1.400 6.153 14.080 1.00 59.44 102 ALA A O 1
ATOM 802 N N . GLU A 1 103 ? -1.554 4.572 15.669 1.00 64.56 103 GLU A N 1
ATOM 803 C CA . GLU A 1 103 ? -0.211 4.742 16.215 1.00 64.56 103 GLU A CA 1
ATOM 804 C C . GLU A 1 103 ? 0.804 3.943 15.388 1.00 64.56 103 GLU A C 1
ATOM 806 O O . GLU A 1 103 ? 0.661 2.737 15.159 1.00 64.56 103 GLU A O 1
ATOM 811 N N . THR A 1 104 ? 1.864 4.606 14.933 1.00 64.12 104 THR A N 1
ATOM 812 C CA . THR A 1 104 ? 3.015 3.941 14.314 1.00 64.12 104 THR A CA 1
ATOM 813 C C . THR A 1 104 ? 3.990 3.518 15.397 1.00 64.12 104 THR A C 1
ATOM 815 O O . THR A 1 104 ? 4.646 4.364 16.003 1.00 64.12 104 THR A O 1
ATOM 818 N N . THR A 1 105 ? 4.096 2.216 15.632 1.00 62.56 105 THR A N 1
ATOM 819 C CA . THR A 1 105 ? 5.038 1.649 16.599 1.00 62.56 105 THR A CA 1
ATOM 820 C C . THR A 1 105 ? 6.195 1.033 15.820 1.00 62.56 105 THR A C 1
ATOM 822 O O . THR A 1 105 ? 5.996 0.111 15.032 1.00 62.56 105 THR A O 1
ATOM 825 N N . TYR A 1 106 ? 7.417 1.529 15.994 1.00 57.97 106 TYR A N 1
ATOM 826 C CA . TYR A 1 106 ? 8.586 0.811 15.488 1.00 57.97 106 TYR A CA 1
ATOM 827 C C . TYR A 1 106 ? 8.765 -0.419 16.371 1.00 57.97 106 TYR A C 1
ATOM 829 O O . TYR A 1 106 ? 8.717 -0.301 17.593 1.0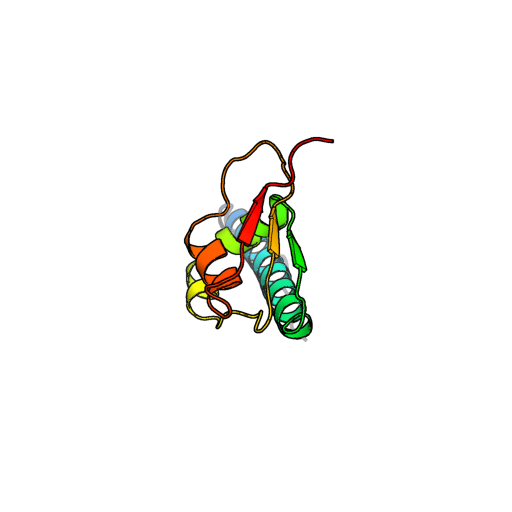0 57.97 106 TYR A O 1
ATOM 837 N N . ALA A 1 107 ? 8.858 -1.607 15.771 1.00 55.16 107 ALA A N 1
ATOM 838 C CA . ALA A 1 107 ? 9.108 -2.801 16.563 1.00 55.16 107 ALA A CA 1
ATOM 839 C C 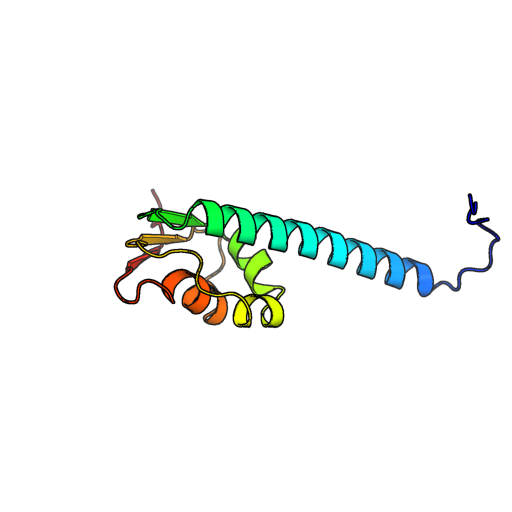. ALA A 1 107 ? 10.536 -2.690 17.116 1.00 55.16 107 ALA A C 1
ATOM 841 O O . ALA A 1 107 ? 11.496 -2.899 16.379 1.00 55.16 107 ALA A O 1
ATOM 842 N N . ASP A 1 108 ? 10.649 -2.284 18.380 1.00 45.94 108 ASP A N 1
ATOM 843 C CA . ASP A 1 108 ? 11.906 -2.248 19.115 1.00 45.94 108 ASP A CA 1
ATOM 844 C C . ASP A 1 108 ? 12.445 -3.668 19.310 1.00 45.94 108 ASP A C 1
ATOM 846 O O . ASP A 1 108 ? 11.695 -4.633 19.478 1.00 45.94 108 ASP A O 1
ATOM 850 N N . TYR A 1 109 ? 13.768 -3.761 19.237 1.00 44.19 109 TYR A N 1
ATOM 851 C CA . TYR A 1 109 ? 14.574 -4.968 19.352 1.00 44.19 109 TYR A CA 1
ATOM 852 C C . TYR A 1 109 ? 14.205 -5.786 20.606 1.00 44.19 109 TYR A C 1
ATOM 854 O O . TYR A 1 109 ? 14.452 -5.347 21.730 1.00 44.19 109 TYR A O 1
ATOM 862 N N . LEU A 1 110 ? 13.657 -6.989 20.398 1.00 39.00 110 LEU A N 1
ATOM 863 C CA . LEU A 1 110 ? 13.772 -8.122 21.323 1.00 39.00 110 LEU A CA 1
ATOM 864 C C . LEU A 1 110 ? 14.671 -9.173 20.676 1.00 39.00 110 LEU A C 1
ATOM 866 O O . LEU A 1 110 ? 14.398 -9.514 19.501 1.00 39.00 110 LEU A O 1
#

Radius of gyration: 18.5 Å; chains: 1; bounding box: 34×27×58 Å

pLDDT: mean 70.6, std 12.16, range [35.19, 86.25]

Sequence (110 aa):
MWWISLDSTFPPLILPMFMFALSKTRRKEVYLGLINMFKGLGNAQSVKLHSQTIEVLGSFPGLLEQEPSPFKRLKSVQVAPDNKPLAPPHVMTYLLGGTPLAETTYADYL

Organism: Salix viminalis (NCBI:txid40686)

Secondary structure (DSSP, 8-state):
-------S---TTHHHHHHHHHHHHHHHHHHHHHHHHHHHTTT-SEEEE-HHHHHHHHT-HHHHTTSPPS-SS--EEEEP--S-----HHHHHHHHTT-TT-EEEE----

Foldseek 3Di:
DDDPDPDPPDPPVVVVVVVVVVVVVVLVVVVVVVLVVLLVCQAPQEDEAEPVRLVSLVVCLVVLVPDAQSHQRHAEYEYEDDPDDDRPPSSVCSPCVNPVNHDYDYPDDD